Protein AF-A0A2S2KR83-F1 (afdb_monomer)

Secondary structure (DSSP, 8-state):
-----PPPHHHHHHHHT-----SGGGG-------HHHHTTTT-EE-TTT--EE--SSSB-TTT-PBPBSS-S-----------

pLDDT: mean 77.72, std 14.44, range [43.84, 92.75]

Foldseek 3Di:
DDDPDDDDPVVVVVVLLALAFPVPQVPADDDDDDPVCCLVVVWWADPHVRDTHDDPDQADPGRRDGTHSDDPDPDPDDDDDDD

Radius of gyration: 19.76 Å; Cα contacts (8 Å, |Δi|>4): 85; chains: 1; bounding box: 67×29×49 Å

Nearest PDB structures (foldseek):
  5u5q-assembly1_L  TM=5.045E-01  e=2.208E+00  Saccharomyces cerevisiae S288C
  5w5y-assembly1_L  TM=5.120E-01  e=3.094E+00  Saccharomyces cerevisiae S288C
  6rm3-assembly1_LMM  TM=4.786E-01  e=1.576E+00  Vairimorpha necatrix
  2cr8-assembly1_A  TM=4.281E-01  e=4.053E+00  Homo sapiens

Structure (mmCIF, N/CA/C/O backbone):
data_AF-A0A2S2KR83-F1
#
_entry.id   AF-A0A2S2KR83-F1
#
loop_
_atom_site.group_PDB
_atom_site.id
_atom_site.type_symbol
_atom_site.label_atom_id
_atom_site.label_alt_id
_atom_site.label_comp_id
_atom_site.label_asym_id
_atom_site.label_entity_id
_atom_site.label_seq_id
_atom_site.pdbx_PDB_ins_code
_atom_site.Cartn_x
_atom_site.Cartn_y
_atom_site.Cartn_z
_atom_site.occupancy
_atom_site.B_iso_or_equiv
_atom_site.auth_seq_id
_atom_site.auth_comp_id
_atom_site.auth_asym_id
_atom_site.auth_atom_id
_atom_site.pdbx_PDB_model_num
ATOM 1 N N . MET A 1 1 ? -31.354 -10.453 29.857 1.00 60.97 1 MET A N 1
ATOM 2 C CA . MET A 1 1 ? -31.038 -9.327 28.953 1.00 60.97 1 MET A CA 1
ATOM 3 C C . MET A 1 1 ? -29.618 -8.894 29.273 1.00 60.97 1 MET A C 1
ATOM 5 O O . MET A 1 1 ? -29.432 -7.968 30.051 1.00 60.97 1 MET A O 1
ATOM 9 N N . GLU A 1 2 ? -28.608 -9.611 28.779 1.00 47.38 2 GLU A N 1
ATOM 10 C CA . GLU A 1 2 ? -27.226 -9.166 28.965 1.00 47.38 2 GLU A CA 1
ATOM 11 C C . GLU A 1 2 ? -26.975 -7.882 28.172 1.00 47.38 2 GLU A C 1
ATOM 13 O O . GLU A 1 2 ? -27.119 -7.828 26.949 1.00 47.38 2 GLU A O 1
ATOM 18 N N . ALA A 1 3 ? -26.638 -6.825 28.907 1.00 60.56 3 ALA A N 1
ATOM 19 C CA . ALA A 1 3 ? -26.227 -5.552 28.352 1.00 60.56 3 ALA A CA 1
ATOM 20 C C . ALA A 1 3 ? -24.964 -5.749 27.501 1.00 60.56 3 ALA A C 1
ATOM 22 O O . ALA A 1 3 ? -23.977 -6.328 27.958 1.00 60.56 3 ALA A O 1
ATOM 23 N N . ARG A 1 4 ? -24.985 -5.251 26.260 1.00 60.75 4 ARG A N 1
ATOM 24 C CA . ARG A 1 4 ? -23.792 -5.169 25.411 1.00 60.75 4 ARG A CA 1
ATOM 25 C C . ARG A 1 4 ? -22.808 -4.211 26.076 1.00 60.75 4 ARG A C 1
ATOM 27 O O . ARG A 1 4 ? -23.026 -3.002 26.070 1.00 60.75 4 ARG A O 1
ATOM 34 N N . LYS A 1 5 ? -21.768 -4.764 26.696 1.00 62.62 5 LYS A N 1
ATOM 35 C CA . LYS A 1 5 ? -20.715 -4.002 27.364 1.00 62.62 5 LYS A CA 1
ATOM 36 C C . LYS A 1 5 ? -19.953 -3.206 26.300 1.00 62.62 5 LYS A C 1
ATOM 38 O O . LYS A 1 5 ? -19.348 -3.793 25.407 1.00 62.62 5 LYS A O 1
ATOM 43 N N . ILE A 1 6 ? -20.078 -1.881 26.343 1.0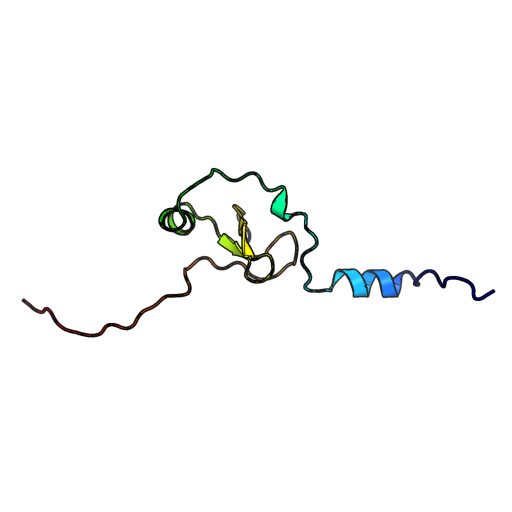0 68.19 6 ILE A N 1
ATOM 44 C CA . ILE A 1 6 ? -19.305 -0.967 25.496 1.00 68.19 6 ILE A CA 1
ATOM 45 C C . ILE A 1 6 ? -17.871 -1.006 26.040 1.00 68.19 6 ILE A C 1
ATOM 47 O O . ILE A 1 6 ? -17.719 -0.824 27.248 1.00 68.19 6 ILE A O 1
ATOM 51 N N . PRO A 1 7 ? -16.847 -1.290 25.215 1.00 65.88 7 PRO A N 1
ATOM 52 C CA . PRO A 1 7 ? -15.476 -1.393 25.700 1.00 65.88 7 PRO A CA 1
ATOM 53 C C . PRO A 1 7 ? -15.014 -0.052 26.281 1.00 65.88 7 PRO A C 1
ATOM 55 O O . PRO A 1 7 ? -15.242 1.006 25.686 1.00 65.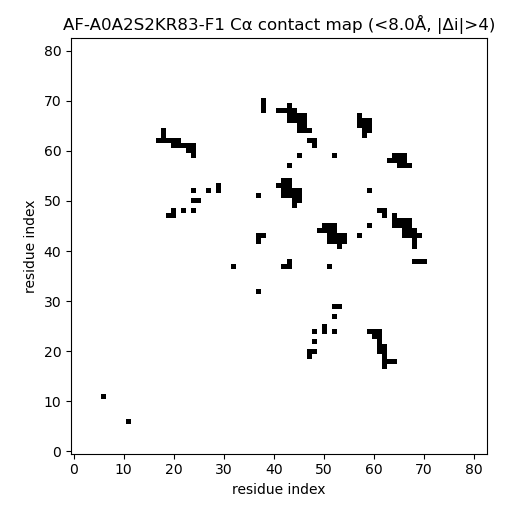88 7 PRO A O 1
ATOM 58 N N . ASP A 1 8 ? -14.381 -0.108 27.451 1.00 70.00 8 ASP A N 1
ATOM 59 C CA . ASP A 1 8 ? -13.789 1.044 28.123 1.00 70.00 8 ASP A CA 1
ATOM 60 C C . ASP A 1 8 ? -12.715 1.710 27.238 1.00 70.00 8 ASP A C 1
ATOM 62 O O . ASP A 1 8 ? -12.087 1.081 26.381 1.00 70.00 8 ASP A O 1
ATOM 66 N N . ARG A 1 9 ? -12.497 3.019 27.431 1.00 64.12 9 ARG A N 1
ATOM 67 C CA . ARG A 1 9 ? -11.654 3.879 26.571 1.00 64.12 9 ARG A CA 1
ATOM 68 C C . ARG A 1 9 ? -10.215 3.362 26.397 1.00 64.12 9 ARG A C 1
ATOM 70 O O . ARG A 1 9 ? -9.590 3.668 25.387 1.00 64.12 9 ARG A O 1
ATOM 77 N N . GLU A 1 10 ? -9.706 2.589 27.356 1.00 61.59 10 GLU A N 1
ATOM 78 C CA . GLU A 1 10 ? -8.388 1.940 27.302 1.00 61.59 10 GLU A CA 1
ATOM 79 C C . GLU A 1 10 ? -8.362 0.690 26.401 1.00 61.59 10 GLU A C 1
ATOM 81 O O . GLU A 1 10 ? -7.382 0.479 25.686 1.00 61.59 10 GLU A O 1
ATOM 86 N N . GLU A 1 11 ? -9.445 -0.094 26.328 1.00 61.38 11 GLU A N 1
ATOM 87 C CA . GLU A 1 11 ? -9.523 -1.263 25.432 1.00 61.38 11 GLU A CA 1
ATOM 88 C C . GLU A 1 11 ? -9.598 -0.854 23.953 1.00 61.38 11 GLU A C 1
ATOM 90 O O . GLU A 1 11 ? -9.030 -1.517 23.083 1.00 61.38 11 GLU A O 1
ATOM 95 N N . ALA A 1 12 ? -10.220 0.292 23.656 1.00 59.38 12 ALA A N 1
ATOM 96 C CA . ALA A 1 12 ? -10.225 0.871 22.311 1.00 59.38 12 ALA A CA 1
ATOM 97 C C . ALA A 1 12 ? -8.814 1.267 21.822 1.00 59.38 12 ALA A C 1
ATOM 99 O O . ALA A 1 12 ? -8.543 1.207 20.622 1.00 59.38 12 ALA A O 1
ATOM 100 N N . ILE A 1 13 ? -7.902 1.631 22.733 1.00 59.53 13 ILE A N 1
ATOM 101 C CA . ILE A 1 13 ? -6.502 1.966 22.412 1.00 59.53 13 ILE A CA 1
ATOM 102 C C . ILE A 1 13 ? -5.698 0.691 22.100 1.00 59.53 13 ILE A C 1
ATOM 104 O O . ILE A 1 13 ? -4.887 0.685 21.174 1.00 59.53 13 ILE A O 1
ATOM 108 N N . LEU A 1 14 ? -5.965 -0.416 22.800 1.00 55.31 14 LEU A N 1
ATOM 109 C CA . LEU A 1 14 ? -5.357 -1.724 22.514 1.00 55.31 14 LEU A CA 1
ATOM 110 C C . LEU A 1 14 ? -5.816 -2.319 21.172 1.00 55.31 14 LEU A C 1
ATOM 112 O O . LEU A 1 14 ? -5.033 -2.991 20.502 1.00 55.31 14 LEU A O 1
ATOM 116 N N . LEU A 1 15 ? -7.042 -2.024 20.732 1.00 55.22 15 LEU A N 1
ATOM 117 C CA . LEU A 1 15 ? -7.551 -2.435 19.419 1.00 55.22 15 LEU A CA 1
ATOM 118 C C . LEU A 1 15 ? -6.877 -1.695 18.245 1.00 55.22 15 LEU A C 1
ATOM 120 O O . LEU A 1 15 ? -6.743 -2.276 17.165 1.00 55.22 15 LEU A O 1
ATOM 124 N N . ASP A 1 16 ? -6.390 -0.463 18.439 1.00 54.53 16 ASP A N 1
ATOM 125 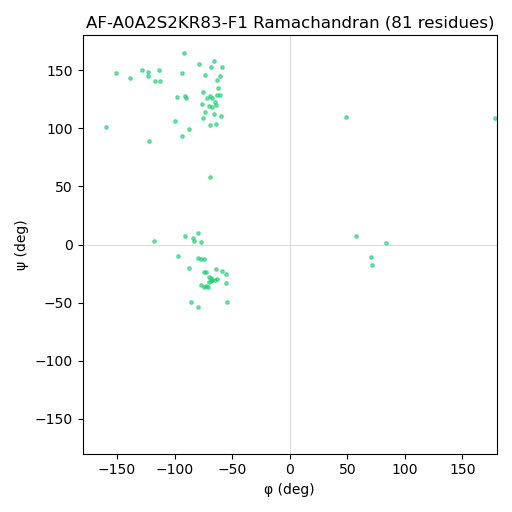C CA . ASP A 1 16 ? -5.685 0.310 17.398 1.00 54.53 16 ASP A CA 1
ATOM 126 C C . ASP A 1 16 ? -4.246 -0.181 17.132 1.00 54.53 16 ASP A C 1
ATOM 128 O O . ASP A 1 16 ? -3.751 -0.046 16.009 1.00 54.53 16 ASP A O 1
ATOM 132 N N . MET A 1 17 ? -3.617 -0.847 18.111 1.00 57.84 17 MET A N 1
ATOM 133 C CA . MET A 1 17 ? -2.311 -1.518 17.976 1.00 57.84 17 MET A CA 1
ATOM 134 C C . MET A 1 17 ? -2.384 -2.898 17.303 1.00 57.84 17 MET A C 1
ATOM 136 O O . MET A 1 17 ? -1.402 -3.643 17.269 1.00 57.84 17 MET A O 1
ATOM 140 N N . THR A 1 18 ? -3.534 -3.266 16.744 1.00 66.94 18 THR A N 1
ATOM 141 C CA . THR A 1 18 ? -3.663 -4.518 16.002 1.00 66.94 18 THR A CA 1
ATOM 142 C C . THR A 1 18 ? -3.013 -4.365 14.626 1.00 66.94 18 THR A C 1
ATOM 144 O O . THR A 1 18 ? -3.427 -3.531 13.819 1.00 66.94 18 THR A O 1
ATOM 147 N N . PHE A 1 19 ? -2.018 -5.205 14.320 1.00 72.94 19 PHE A N 1
ATOM 148 C CA . PHE A 1 19 ? -1.396 -5.329 12.992 1.00 72.94 19 PHE A CA 1
ATOM 149 C C . PHE A 1 19 ? -2.350 -5.964 11.961 1.00 72.94 19 PHE A C 1
ATOM 151 O O . PHE A 1 19 ? -2.050 -6.988 11.346 1.00 72.94 19 PHE A O 1
ATOM 158 N N . CYS A 1 20 ? -3.511 -5.353 11.752 1.00 83.69 20 CYS A N 1
ATOM 159 C CA . CYS A 1 20 ? -4.517 -5.774 10.789 1.00 83.69 20 CYS A CA 1
ATOM 160 C C . CYS A 1 20 ? -4.663 -4.733 9.682 1.00 83.69 20 CYS A C 1
ATOM 162 O O . CYS A 1 20 ? -4.446 -3.535 9.871 1.00 83.69 20 CYS A O 1
ATOM 164 N N . CYS A 1 21 ? -5.027 -5.198 8.490 1.00 88.50 21 CYS A N 1
ATOM 165 C CA . CYS A 1 21 ? -5.395 -4.295 7.413 1.00 88.50 21 CYS A CA 1
ATOM 166 C C . CYS A 1 21 ? -6.742 -3.639 7.747 1.00 88.50 21 CYS A C 1
ATOM 168 O O . CYS A 1 21 ? -7.749 -4.323 7.880 1.00 88.50 21 CYS A O 1
ATOM 170 N N . LYS A 1 22 ? -6.741 -2.309 7.863 1.00 86.31 22 LYS A N 1
ATOM 171 C CA . LYS A 1 22 ? -7.920 -1.446 8.037 1.00 86.31 22 LYS A CA 1
ATOM 172 C C . LYS A 1 22 ? -8.611 -1.073 6.706 1.00 86.31 22 LYS A C 1
ATOM 174 O O . LYS A 1 22 ? -9.458 -0.192 6.695 1.00 86.31 22 LYS A O 1
ATOM 179 N N . GLY 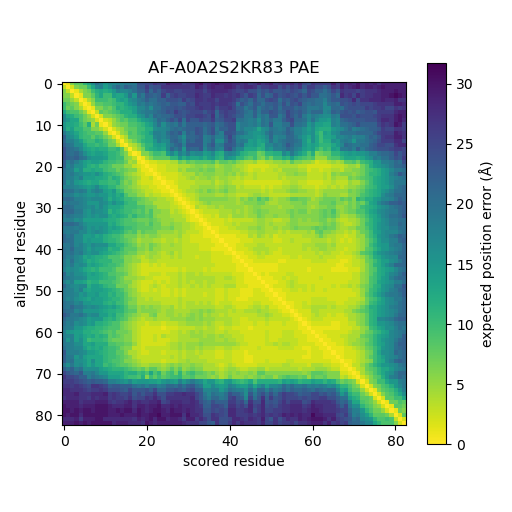A 1 23 ? -8.187 -1.631 5.566 1.00 88.06 23 GLY A N 1
ATOM 180 C CA . GLY A 1 23 ? -8.742 -1.346 4.228 1.00 88.06 23 GLY A CA 1
ATOM 181 C C . GLY A 1 23 ? -8.420 0.032 3.621 1.00 88.06 23 GLY A C 1
ATOM 182 O O . GLY A 1 23 ? -8.479 0.192 2.410 1.00 88.06 23 GLY A O 1
ATOM 183 N N . ILE A 1 24 ? -7.986 1.027 4.406 1.00 89.75 24 ILE A N 1
ATOM 184 C CA . ILE A 1 24 ? -7.766 2.407 3.909 1.00 89.75 24 ILE A CA 1
ATOM 185 C C . ILE A 1 24 ? -6.747 2.534 2.769 1.00 89.75 24 ILE A C 1
ATOM 187 O O . ILE A 1 24 ? -6.746 3.518 2.037 1.00 89.75 24 ILE A O 1
ATOM 191 N N . CYS A 1 25 ? -5.847 1.564 2.636 1.00 89.94 25 CYS A N 1
ATOM 192 C CA . CYS A 1 25 ? -4.819 1.595 1.613 1.00 89.94 25 CYS A CA 1
ATOM 193 C C . CYS A 1 25 ? -5.304 1.166 0.221 1.00 89.94 25 CYS A C 1
ATOM 195 O O . CYS A 1 25 ? -4.573 1.356 -0.743 1.00 89.94 25 CYS A O 1
ATOM 197 N N . GLU A 1 26 ? -6.502 0.594 0.103 1.00 87.06 26 GLU A N 1
ATOM 198 C CA . GLU A 1 26 ? -7.106 0.240 -1.191 1.00 87.06 26 GLU A CA 1
ATOM 199 C C . GLU A 1 26 ? -7.580 1.479 -1.960 1.00 87.06 26 GLU A C 1
ATOM 201 O O . GLU A 1 26 ? -7.606 1.470 -3.185 1.00 87.06 26 GLU A O 1
ATOM 206 N N . ASN A 1 27 ? -7.856 2.569 -1.241 1.00 88.00 27 ASN A N 1
ATOM 207 C CA . ASN A 1 27 ? -8.250 3.857 -1.811 1.00 88.00 27 ASN A CA 1
ATOM 208 C C . ASN A 1 27 ? -7.050 4.707 -2.264 1.00 88.00 27 ASN A C 1
ATOM 210 O O . ASN A 1 27 ? -7.226 5.857 -2.659 1.00 88.00 27 ASN A O 1
ATOM 214 N N . LEU A 1 28 ? -5.823 4.186 -2.155 1.00 85.44 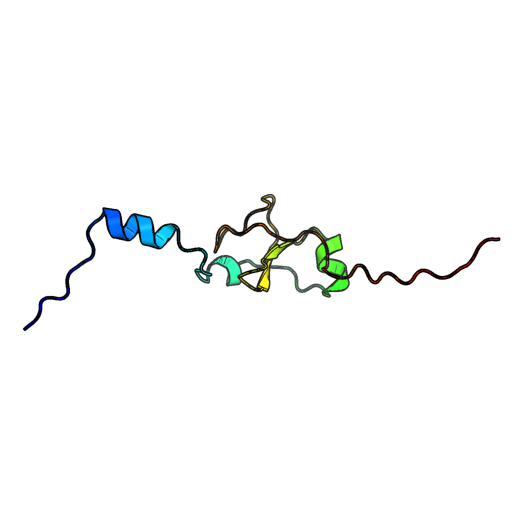28 LEU A N 1
ATOM 215 C CA . LEU A 1 28 ? -4.641 4.871 -2.670 1.00 85.44 28 LEU A CA 1
ATOM 216 C C . LEU A 1 28 ? -4.635 4.734 -4.191 1.00 85.44 28 LEU A C 1
ATOM 218 O O . LEU A 1 28 ? -4.392 3.650 -4.724 1.00 85.44 28 LEU A O 1
ATOM 222 N N . GLU A 1 29 ? -4.894 5.840 -4.879 1.00 77.75 29 GLU A N 1
ATOM 223 C CA . GLU A 1 29 ? -4.791 5.895 -6.330 1.00 77.75 29 GLU A CA 1
ATOM 224 C C . GLU A 1 29 ? -3.338 5.662 -6.746 1.00 77.75 29 GLU A C 1
ATOM 226 O O . GLU A 1 29 ? -2.425 6.392 -6.361 1.00 77.75 29 GLU A O 1
ATOM 231 N N . LEU A 1 30 ? -3.125 4.607 -7.528 1.00 83.88 30 LEU A N 1
ATOM 232 C CA . LEU A 1 30 ? -1.843 4.304 -8.138 1.00 83.88 30 LEU A CA 1
ATOM 233 C C . LEU A 1 30 ? -2.005 4.218 -9.636 1.00 83.88 30 LEU A C 1
ATOM 235 O O . LEU A 1 30 ? -2.995 3.693 -10.150 1.00 83.88 30 LEU A O 1
ATOM 239 N N . THR A 1 31 ? -0.969 4.658 -10.337 1.00 85.19 31 THR A N 1
ATOM 240 C CA . THR A 1 31 ? -0.900 4.436 -11.772 1.00 85.19 31 THR A CA 1
ATOM 241 C C . THR A 1 31 ? -0.827 2.925 -12.046 1.00 85.19 31 THR A C 1
ATOM 243 O O . THR A 1 31 ? -0.016 2.208 -11.443 1.00 85.19 31 THR A O 1
ATOM 246 N N . PRO A 1 32 ? -1.691 2.386 -12.924 1.00 83.88 32 PRO A N 1
ATOM 247 C CA . PRO A 1 32 ? -1.658 0.977 -13.273 1.00 83.88 32 PRO A CA 1
ATOM 248 C C . PRO A 1 32 ? -0.389 0.699 -14.076 1.00 83.88 32 PRO A C 1
ATOM 250 O O . PRO A 1 32 ? -0.287 1.003 -15.261 1.00 83.88 32 PRO A O 1
ATOM 253 N N . VAL A 1 33 ? 0.598 0.111 -13.408 1.00 88.81 33 VAL A N 1
ATOM 254 C CA . VAL A 1 33 ? 1.896 -0.218 -14.000 1.00 88.81 33 VAL A CA 1
ATOM 255 C C . VAL A 1 33 ? 2.197 -1.712 -13.856 1.00 88.81 33 VAL A C 1
ATOM 257 O O . VAL A 1 33 ? 1.782 -2.352 -12.870 1.00 88.81 33 VAL A O 1
ATOM 260 N N . PRO A 1 34 ? 2.936 -2.301 -14.814 1.00 88.75 34 PRO A N 1
ATOM 261 C CA . PRO A 1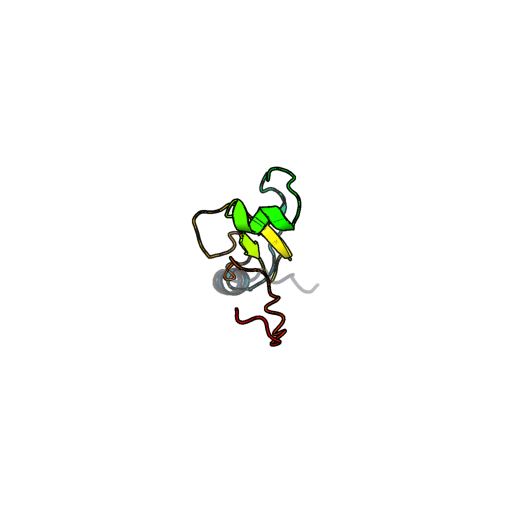 34 ? 3.330 -3.701 -14.742 1.00 88.75 34 PRO A CA 1
ATOM 262 C C . PRO A 1 34 ? 4.187 -3.963 -13.498 1.00 88.75 34 PRO A C 1
ATOM 264 O O . PRO A 1 34 ? 4.995 -3.133 -13.079 1.00 88.75 34 PRO A O 1
ATOM 267 N N . THR A 1 35 ? 4.028 -5.146 -12.898 1.00 83.69 35 THR A N 1
ATOM 268 C CA . THR A 1 35 ? 4.658 -5.517 -11.616 1.00 83.69 35 THR A CA 1
ATOM 269 C C . THR A 1 35 ? 6.181 -5.368 -11.617 1.00 83.69 35 THR A C 1
ATOM 271 O O . THR A 1 35 ? 6.762 -5.008 -10.594 1.00 83.69 35 THR A O 1
ATOM 274 N N . SER A 1 36 ? 6.829 -5.596 -12.763 1.00 84.38 36 SER A N 1
ATOM 275 C CA . SER A 1 36 ? 8.275 -5.427 -12.949 1.00 84.38 36 SER A CA 1
ATOM 276 C C . SER A 1 36 ? 8.737 -3.974 -12.806 1.00 84.38 36 SER A C 1
ATOM 278 O O . SER A 1 36 ? 9.849 -3.733 -12.339 1.00 84.38 36 SER A O 1
ATOM 280 N N . LEU A 1 37 ? 7.887 -3.004 -13.159 1.00 88.19 37 LEU A N 1
ATOM 281 C CA . LEU A 1 37 ? 8.192 -1.577 -13.061 1.00 88.19 37 LEU A CA 1
ATOM 282 C C . LEU A 1 37 ? 7.851 -0.986 -11.692 1.00 88.19 37 LEU A C 1
ATOM 284 O O . LEU A 1 37 ? 8.445 0.020 -11.325 1.00 88.19 37 LEU A O 1
ATOM 288 N N . ARG A 1 38 ? 6.981 -1.618 -10.892 1.00 88.81 38 ARG A N 1
ATOM 289 C CA . ARG A 1 38 ? 6.527 -1.071 -9.595 1.00 88.81 38 ARG A CA 1
ATOM 290 C C . ARG A 1 38 ? 7.679 -0.711 -8.659 1.00 88.81 38 ARG A C 1
ATOM 292 O O . ARG A 1 38 ? 7.732 0.401 -8.153 1.00 88.81 38 ARG A O 1
ATOM 299 N N . TYR A 1 39 ? 8.634 -1.623 -8.474 1.00 85.88 39 TYR A N 1
ATOM 300 C CA . TYR A 1 39 ? 9.803 -1.353 -7.630 1.00 85.88 39 TYR A CA 1
ATOM 301 C C . TYR A 1 39 ? 10.741 -0.298 -8.232 1.00 85.88 39 TYR A C 1
ATOM 303 O O . TYR A 1 39 ? 11.377 0.443 -7.489 1.00 85.88 39 TYR A O 1
ATOM 311 N N . ARG A 1 40 ? 10.818 -0.215 -9.569 1.00 86.56 40 ARG A N 1
ATOM 312 C CA . ARG A 1 40 ? 11.645 0.770 -10.283 1.00 86.56 40 ARG A CA 1
ATOM 313 C C . ARG A 1 40 ? 11.072 2.182 -10.167 1.00 86.56 40 ARG A C 1
ATOM 315 O O . ARG A 1 40 ? 11.833 3.125 -10.016 1.00 86.56 40 ARG A O 1
ATOM 322 N N . LEU A 1 41 ? 9.748 2.298 -10.184 1.00 89.00 41 LEU A N 1
ATOM 323 C CA . LEU A 1 41 ? 9.007 3.544 -9.978 1.00 89.00 41 LEU A CA 1
ATOM 324 C C . LEU A 1 41 ? 8.947 3.962 -8.499 1.00 89.00 41 LEU A C 1
ATOM 326 O O . LEU A 1 41 ? 8.322 4.955 -8.162 1.00 89.00 41 LEU A O 1
ATOM 330 N N . GLY A 1 42 ? 9.583 3.209 -7.596 1.00 88.50 42 GLY A N 1
ATOM 331 C CA . GLY A 1 42 ? 9.634 3.544 -6.174 1.00 88.50 42 GLY A CA 1
ATOM 332 C C . GLY A 1 42 ? 8.413 3.099 -5.367 1.00 88.50 42 GLY A C 1
ATOM 333 O O . GLY A 1 42 ? 8.402 3.296 -4.145 1.00 88.50 42 GLY A O 1
ATOM 334 N N . HIS A 1 43 ? 7.436 2.433 -5.992 1.00 90.62 43 HIS A N 1
ATOM 335 C CA . HIS A 1 43 ? 6.310 1.840 -5.280 1.00 90.62 43 HIS A CA 1
ATOM 336 C C . HIS A 1 43 ? 6.794 0.749 -4.327 1.00 90.62 43 HIS A C 1
ATOM 338 O O . HIS A 1 43 ? 7.684 -0.057 -4.628 1.00 90.62 43 HIS A O 1
ATOM 344 N N . LYS A 1 44 ? 6.169 0.694 -3.157 1.00 92.19 44 LYS A N 1
ATOM 345 C CA . LYS A 1 44 ? 6.547 -0.216 -2.079 1.00 92.19 44 LYS A CA 1
ATOM 346 C C . LYS A 1 44 ? 5.401 -1.176 -1.810 1.00 92.19 44 LYS A C 1
ATOM 348 O O . LYS A 1 44 ? 4.241 -0.783 -1.832 1.00 92.19 44 LYS A O 1
ATOM 353 N N . ARG A 1 45 ? 5.706 -2.447 -1.544 1.00 91.38 45 ARG A N 1
ATOM 354 C CA . ARG A 1 45 ? 4.679 -3.470 -1.299 1.00 91.38 45 ARG A CA 1
ATOM 355 C C . ARG A 1 45 ? 4.464 -3.685 0.191 1.00 91.38 45 ARG A C 1
ATOM 357 O O . ARG A 1 45 ? 5.409 -4.008 0.910 1.00 91.38 45 ARG A O 1
ATOM 364 N N . CYS A 1 46 ? 3.225 -3.599 0.650 1.00 92.25 46 CYS A N 1
ATOM 365 C CA . CYS A 1 46 ? 2.869 -4.023 1.996 1.00 92.25 46 CYS A CA 1
ATOM 366 C C . CYS A 1 46 ? 2.821 -5.556 2.073 1.00 92.25 46 CYS A C 1
ATOM 368 O O . CYS A 1 46 ? 2.212 -6.206 1.226 1.00 92.25 46 CYS A O 1
ATOM 370 N N . THR A 1 47 ? 3.468 -6.157 3.077 1.00 90.31 47 THR A N 1
ATOM 371 C CA . THR A 1 47 ? 3.409 -7.621 3.256 1.00 90.31 47 THR A CA 1
ATOM 372 C C . THR A 1 47 ? 2.044 -8.056 3.781 1.00 90.31 47 THR A C 1
ATOM 374 O O . THR A 1 47 ? 1.550 -9.087 3.339 1.00 90.31 47 THR A O 1
ATOM 377 N N . MET A 1 48 ? 1.420 -7.251 4.651 1.00 91.31 48 MET A N 1
ATOM 378 C CA . MET A 1 48 ? 0.123 -7.593 5.237 1.00 91.31 48 MET A CA 1
ATOM 379 C C . MET A 1 48 ? -1.043 -7.316 4.302 1.00 91.31 48 MET A C 1
ATOM 381 O O . MET A 1 48 ? -1.813 -8.215 4.000 1.00 91.31 48 MET A O 1
ATOM 385 N N . CYS A 1 49 ? -1.138 -6.093 3.787 1.00 90.81 49 CYS A N 1
ATOM 386 C CA . CYS A 1 49 ? -2.213 -5.714 2.873 1.00 90.81 49 CYS A CA 1
ATOM 387 C C . CYS A 1 49 ? -2.022 -6.295 1.463 1.00 90.81 49 CYS A C 1
ATOM 389 O O . CYS A 1 49 ? -2.920 -6.220 0.643 1.00 90.81 49 CYS A O 1
ATOM 391 N N . SER A 1 50 ? -0.838 -6.830 1.137 1.00 90.69 50 SER A N 1
ATOM 392 C CA . SER A 1 50 ? -0.491 -7.363 -0.192 1.00 90.69 50 SER A CA 1
ATOM 393 C C . SER A 1 50 ? -0.609 -6.398 -1.382 1.00 90.69 50 SER A C 1
ATOM 395 O O . SER A 1 50 ? -0.353 -6.804 -2.518 1.00 90.69 50 SER A O 1
ATOM 397 N N . ILE A 1 51 ? -0.875 -5.120 -1.127 1.00 90.31 51 ILE A N 1
ATOM 398 C CA . ILE A 1 51 ? -0.945 -4.052 -2.123 1.00 90.31 51 ILE A CA 1
ATOM 399 C C . ILE A 1 51 ? 0.399 -3.342 -2.324 1.00 90.31 51 ILE A C 1
ATOM 401 O O . ILE A 1 51 ? 1.320 -3.438 -1.501 1.00 90.31 51 ILE A O 1
ATOM 405 N N . PHE A 1 52 ? 0.486 -2.589 -3.414 1.00 91.31 52 PHE A N 1
ATOM 406 C CA . PHE A 1 52 ? 1.529 -1.593 -3.623 1.00 91.31 52 PHE A CA 1
ATOM 407 C C . PHE A 1 52 ? 1.019 -0.237 -3.145 1.00 91.31 52 PHE A C 1
ATOM 409 O O . PHE A 1 52 ? -0.177 0.014 -3.202 1.00 91.31 52 PHE A O 1
ATOM 416 N N . VAL A 1 53 ? 1.919 0.600 -2.643 1.00 90.25 53 VAL A N 1
ATOM 417 C CA . VAL A 1 53 ? 1.641 1.974 -2.227 1.00 90.25 53 VAL A CA 1
ATOM 418 C C . VAL A 1 53 ? 2.787 2.871 -2.670 1.00 90.25 53 VAL A C 1
ATOM 420 O O . VAL A 1 53 ? 3.958 2.476 -2.626 1.00 90.25 53 VAL A O 1
ATOM 423 N N . GLU A 1 54 ? 2.446 4.083 -3.077 1.00 89.12 54 GLU A N 1
ATOM 424 C CA . GLU A 1 54 ? 3.384 5.166 -3.312 1.00 89.12 54 GLU A CA 1
ATOM 425 C C . GLU A 1 54 ? 3.343 6.063 -2.081 1.00 89.12 54 GLU A C 1
ATOM 427 O O . GLU A 1 54 ? 2.353 6.718 -1.778 1.00 89.12 54 GLU A O 1
ATOM 432 N N . THR A 1 55 ? 4.390 5.979 -1.274 1.00 86.88 55 THR A N 1
ATOM 433 C CA . THR A 1 55 ? 4.516 6.780 -0.063 1.00 86.88 55 THR A CA 1
ATOM 434 C C . THR A 1 55 ? 5.991 7.004 0.215 1.00 86.88 55 THR A C 1
ATOM 436 O O . THR A 1 55 ? 6.831 6.146 -0.071 1.00 86.88 55 THR A O 1
ATOM 439 N N . GLU A 1 56 ? 6.310 8.159 0.785 1.00 87.56 56 GLU A N 1
ATOM 440 C CA . GLU A 1 56 ? 7.668 8.499 1.209 1.00 87.56 56 GLU A CA 1
ATOM 441 C C . GLU A 1 56 ? 8.117 7.634 2.396 1.00 87.56 56 GLU A C 1
ATOM 443 O O . GLU A 1 56 ? 9.296 7.312 2.547 1.00 87.56 56 GLU A O 1
ATOM 448 N N . LYS A 1 57 ? 7.164 7.192 3.226 1.00 89.38 57 LYS A N 1
ATOM 449 C CA . LYS A 1 57 ? 7.438 6.409 4.433 1.00 89.38 57 LYS A CA 1
ATOM 450 C C . LYS A 1 57 ? 7.713 4.939 4.103 1.00 89.38 57 LYS A C 1
ATOM 452 O O . LYS A 1 57 ? 7.263 4.381 3.108 1.00 89.38 57 LYS A O 1
ATOM 457 N N . LEU A 1 58 ? 8.446 4.262 4.983 1.00 90.62 58 LEU A N 1
ATOM 458 C CA . LEU A 1 58 ? 8.664 2.811 4.902 1.00 90.62 58 LEU A CA 1
ATOM 459 C C . LEU A 1 58 ? 7.611 2.009 5.676 1.00 90.62 58 LEU A C 1
ATOM 461 O O . LEU A 1 58 ? 7.758 0.798 5.802 1.00 90.62 58 LEU A O 1
ATOM 465 N N . SER A 1 59 ? 6.565 2.646 6.195 1.00 91.19 59 SER A N 1
ATOM 466 C CA . SER A 1 59 ? 5.463 2.008 6.915 1.00 91.19 59 SER A CA 1
ATOM 467 C C . SER A 1 59 ? 4.165 2.117 6.123 1.00 91.19 59 SER A C 1
ATOM 469 O O . SER A 1 59 ? 3.886 3.128 5.481 1.00 91.19 59 SER A O 1
ATOM 471 N N . CYS A 1 60 ? 3.366 1.053 6.146 1.00 90.44 60 CYS A N 1
ATOM 472 C CA . CYS A 1 60 ? 2.049 1.066 5.533 1.00 90.44 60 CYS A CA 1
ATOM 473 C C . CYS A 1 60 ? 1.123 1.983 6.347 1.00 90.44 60 CYS A C 1
ATOM 475 O O . CYS A 1 60 ? 0.984 1.748 7.547 1.00 90.44 60 CYS A O 1
ATOM 477 N N . PRO A 1 61 ? 0.435 2.961 5.730 1.00 87.44 61 PRO A N 1
ATOM 478 C CA . PRO A 1 61 ? -0.500 3.821 6.457 1.00 87.44 61 PRO A CA 1
ATOM 479 C C . PRO A 1 61 ? -1.694 3.041 7.026 1.00 87.44 61 PRO A C 1
ATOM 481 O O . PRO A 1 61 ? -2.319 3.489 7.976 1.00 87.44 61 PRO A O 1
ATOM 484 N N . CYS A 1 62 ? -1.995 1.862 6.472 1.00 88.62 62 CYS A N 1
ATOM 485 C CA . CYS A 1 62 ? -3.154 1.056 6.843 1.00 88.62 62 CYS A CA 1
ATOM 486 C C . CYS A 1 62 ? -2.921 0.122 8.036 1.00 88.62 62 CYS A C 1
ATOM 488 O O . CYS A 1 62 ? -3.726 0.106 8.959 1.00 88.62 62 CYS A O 1
ATOM 490 N N . CYS A 1 63 ? -1.840 -0.659 8.020 1.00 89.25 63 CYS A N 1
ATOM 491 C CA . CYS A 1 63 ? -1.556 -1.667 9.053 1.00 89.25 63 CYS A CA 1
ATOM 492 C C . CYS A 1 63 ? -0.262 -1.397 9.832 1.00 89.25 63 CYS A C 1
ATOM 494 O O . CYS A 1 63 ? 0.173 -2.238 10.613 1.00 89.25 63 CYS A O 1
ATOM 496 N N . GLY A 1 64 ? 0.423 -0.282 9.561 1.00 86.94 64 GLY A N 1
ATOM 497 C CA . GLY A 1 64 ? 1.668 0.102 10.231 1.00 86.94 64 GLY A CA 1
ATOM 498 C C . GLY A 1 64 ? 2.897 -0.746 9.883 1.00 86.94 64 GLY A C 1
ATOM 499 O O . GLY A 1 64 ? 4.017 -0.353 10.203 1.00 86.94 64 GLY A O 1
ATOM 500 N N . VAL A 1 65 ? 2.742 -1.884 9.195 1.00 89.62 65 VAL A N 1
ATOM 501 C CA . VAL A 1 65 ? 3.871 -2.783 8.909 1.00 89.62 65 VAL A CA 1
ATOM 502 C C . VAL A 1 65 ? 4.868 -2.178 7.929 1.00 89.62 65 VAL A C 1
ATOM 504 O O . VAL A 1 65 ? 4.521 -1.391 7.044 1.00 89.62 65 VAL A O 1
ATOM 507 N N . ARG A 1 66 ? 6.125 -2.613 8.043 1.00 91.38 66 ARG A N 1
ATOM 508 C CA . ARG A 1 66 ? 7.205 -2.142 7.177 1.00 91.38 66 ARG A CA 1
ATOM 509 C C . ARG A 1 66 ? 7.010 -2.617 5.732 1.00 91.38 66 ARG A C 1
ATOM 511 O O . ARG A 1 66 ? 6.862 -3.811 5.459 1.00 91.38 66 ARG A O 1
ATOM 518 N N . LEU A 1 67 ? 7.022 -1.668 4.805 1.00 92.75 67 LEU A N 1
ATOM 519 C CA . LEU A 1 67 ? 6.870 -1.880 3.373 1.00 92.75 67 LEU A CA 1
ATOM 520 C C . LEU A 1 67 ? 8.143 -2.489 2.778 1.00 92.75 67 LEU A C 1
ATOM 522 O O . LEU A 1 67 ? 9.268 -2.182 3.177 1.00 92.75 67 LEU A O 1
ATOM 526 N N . ARG A 1 68 ? 7.967 -3.344 1.773 1.00 91.62 68 ARG A N 1
ATOM 527 C CA . ARG A 1 68 ? 9.052 -3.945 1.000 1.00 91.62 68 ARG A CA 1
ATOM 528 C C . ARG A 1 68 ? 9.394 -3.071 -0.198 1.00 91.62 68 ARG A C 1
ATOM 530 O O . ARG A 1 68 ? 8.532 -2.794 -1.028 1.00 91.62 68 ARG A O 1
ATOM 537 N N . THR A 1 69 ? 10.668 -2.717 -0.316 1.00 89.44 69 THR A N 1
ATOM 538 C CA . THR A 1 69 ? 11.233 -1.950 -1.441 1.00 89.44 69 THR A CA 1
ATOM 539 C C . THR A 1 69 ? 11.897 -2.826 -2.501 1.00 89.44 69 THR A C 1
ATOM 541 O O . THR A 1 69 ? 12.248 -2.336 -3.567 1.00 89.44 69 THR A O 1
ATOM 544 N N . LYS A 1 70 ? 12.076 -4.121 -2.224 1.00 83.81 70 LYS A N 1
ATOM 545 C CA . LYS A 1 70 ? 12.674 -5.094 -3.144 1.00 83.81 70 LYS A CA 1
ATOM 546 C C . LYS A 1 70 ? 11.760 -6.307 -3.282 1.00 83.81 70 LYS A C 1
ATOM 548 O O . LYS A 1 70 ? 11.028 -6.654 -2.347 1.00 83.81 70 LYS A O 1
ATOM 553 N N . SER A 1 71 ? 11.807 -6.949 -4.446 1.00 79.44 71 SER A N 1
ATOM 554 C CA . SER A 1 71 ? 11.143 -8.233 -4.668 1.00 79.44 71 SER A CA 1
ATOM 555 C C . SER A 1 71 ? 11.785 -9.326 -3.797 1.00 79.44 71 SER A C 1
ATOM 557 O O . SER A 1 71 ? 12.915 -9.194 -3.328 1.00 79.44 71 SER A O 1
ATOM 559 N N . ARG A 1 72 ? 11.046 -10.413 -3.534 1.00 75.25 72 ARG A N 1
ATOM 560 C CA . ARG A 1 72 ? 11.514 -11.516 -2.671 1.00 75.25 72 ARG A CA 1
ATOM 561 C C . ARG A 1 72 ? 12.515 -12.446 -3.376 1.00 75.25 72 ARG A C 1
ATOM 563 O O . ARG A 1 72 ? 13.166 -13.237 -2.705 1.00 75.25 72 ARG A O 1
ATOM 570 N N . ASN A 1 73 ? 12.661 -12.343 -4.696 1.00 66.69 73 ASN A N 1
ATOM 571 C CA . ASN A 1 73 ? 13.487 -13.255 -5.478 1.00 66.69 73 ASN A CA 1
ATOM 572 C C . ASN A 1 73 ? 14.904 -12.710 -5.657 1.00 66.69 73 ASN A C 1
ATOM 574 O O . ASN A 1 73 ? 15.196 -12.024 -6.631 1.00 66.69 73 ASN A O 1
ATOM 578 N N . LYS A 1 74 ? 15.803 -13.107 -4.757 1.00 58.16 74 LYS A N 1
ATOM 579 C CA . LYS A 1 74 ? 17.147 -13.496 -5.183 1.00 58.16 74 LYS A CA 1
ATOM 580 C C . LYS A 1 74 ? 17.066 -14.982 -5.522 1.00 58.16 74 LYS A C 1
ATOM 582 O O . LYS A 1 74 ? 17.046 -15.804 -4.613 1.00 58.16 74 LYS A O 1
ATOM 587 N N . LYS A 1 75 ? 16.941 -15.331 -6.803 1.00 56.34 75 LYS A N 1
ATOM 588 C CA . LYS A 1 75 ? 17.393 -16.661 -7.215 1.00 56.34 75 LYS A CA 1
ATOM 589 C C . LYS A 1 75 ? 18.919 -16.578 -7.192 1.00 56.34 75 LYS A C 1
ATOM 591 O O . LYS A 1 75 ? 19.477 -15.782 -7.938 1.00 56.34 75 LYS A O 1
ATOM 596 N N . HIS A 1 76 ? 19.559 -17.315 -6.289 1.00 55.84 76 HIS A N 1
ATOM 597 C CA . HIS A 1 76 ? 20.899 -17.812 -6.574 1.00 55.84 76 HIS A CA 1
ATOM 598 C C . HIS A 1 76 ? 20.749 -18.685 -7.821 1.00 55.84 76 HIS A C 1
ATOM 600 O O . HIS A 1 76 ? 20.066 -19.706 -7.786 1.00 55.84 76 HIS A O 1
ATOM 606 N N . SER A 1 77 ? 21.291 -18.217 -8.931 1.00 46.75 77 SER A N 1
ATOM 607 C CA . SER A 1 77 ? 21.846 -19.086 -9.956 1.00 46.75 77 SER A CA 1
ATOM 608 C C . SER A 1 77 ? 23.288 -18.625 -10.084 1.00 46.75 77 SER A C 1
ATOM 610 O O . SER A 1 77 ? 23.574 -17.647 -10.770 1.00 46.75 77 SER A O 1
ATOM 612 N N . GLU A 1 78 ? 24.150 -19.228 -9.275 1.00 61.00 78 GLU A N 1
ATOM 613 C CA . GLU A 1 78 ? 25.570 -19.320 -9.590 1.00 61.00 78 GLU A CA 1
ATOM 614 C C . GLU A 1 78 ? 25.673 -20.189 -10.849 1.00 61.00 78 GLU A C 1
ATOM 616 O O . GLU A 1 78 ? 25.108 -21.275 -10.837 1.00 61.00 78 GLU A O 1
ATOM 621 N N . GLU A 1 79 ? 26.278 -19.675 -11.925 1.00 59.06 79 GLU A N 1
ATOM 622 C CA . GLU A 1 79 ? 27.103 -20.410 -12.905 1.00 59.06 79 GLU A CA 1
ATOM 623 C C . GLU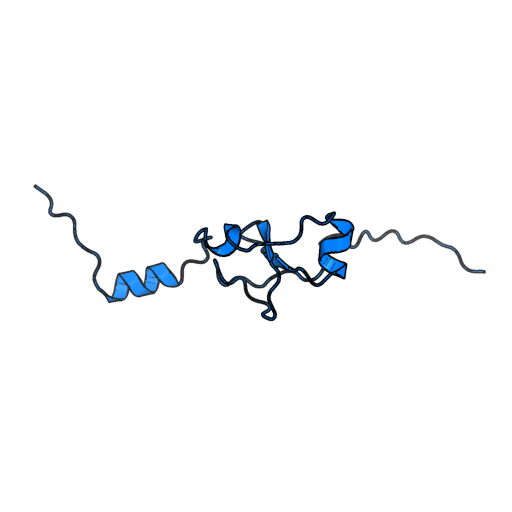 A 1 79 ? 27.569 -19.447 -14.024 1.00 59.06 79 GLU A C 1
ATOM 625 O O . GLU A 1 79 ? 26.768 -18.951 -14.814 1.00 59.06 79 GLU A O 1
ATOM 630 N N . GLU A 1 80 ? 28.876 -19.154 -13.990 1.00 56.5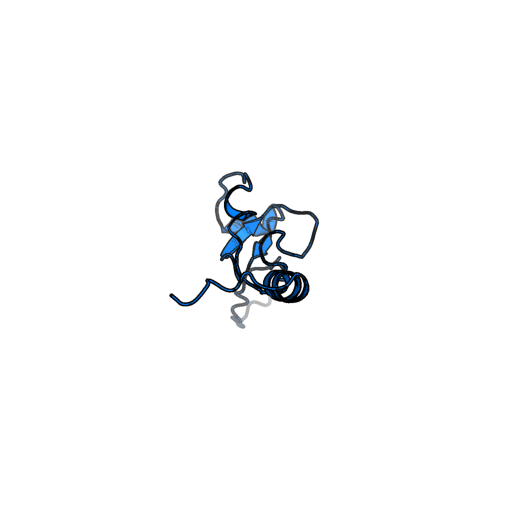9 80 GLU A N 1
ATOM 631 C CA . GLU A 1 80 ? 29.834 -18.998 -15.101 1.00 56.59 80 GLU A CA 1
ATOM 632 C C . GLU A 1 80 ? 29.487 -18.111 -16.319 1.00 56.59 80 GLU A C 1
ATOM 634 O O . GLU A 1 80 ? 28.757 -18.520 -17.218 1.00 56.59 80 GLU A O 1
ATOM 639 N N . LEU A 1 81 ? 30.171 -16.962 -16.437 1.00 63.34 81 LEU A N 1
ATOM 640 C CA . LEU A 1 81 ? 30.902 -16.610 -17.668 1.00 63.34 81 LEU A CA 1
ATOM 641 C C . LEU A 1 81 ? 31.964 -15.539 -17.362 1.00 63.34 81 LEU A C 1
ATOM 643 O O . LEU A 1 81 ? 31.657 -14.356 -17.210 1.00 63.34 81 LEU A O 1
ATOM 647 N N . SER A 1 82 ? 33.210 -15.985 -17.243 1.00 55.66 82 SER A N 1
ATOM 648 C CA . SER A 1 82 ? 34.415 -15.166 -17.358 1.00 55.66 82 SER A CA 1
ATOM 649 C C . SER A 1 82 ? 34.883 -15.167 -18.813 1.00 55.66 82 SER A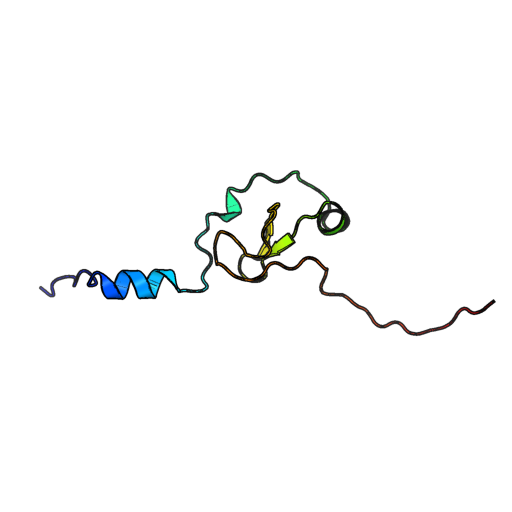 C 1
ATOM 651 O O . SER A 1 82 ? 35.090 -16.247 -19.367 1.00 55.66 82 SER A O 1
ATOM 653 N N . ASP A 1 83 ? 35.088 -13.981 -19.378 1.00 43.84 83 ASP A N 1
ATOM 654 C CA . ASP A 1 83 ? 36.055 -13.732 -20.456 1.00 43.84 83 ASP A CA 1
ATOM 655 C C . ASP A 1 83 ? 37.233 -12.954 -19.853 1.00 43.84 83 ASP A C 1
ATOM 657 O O . ASP A 1 83 ? 36.965 -12.024 -19.049 1.00 43.84 83 ASP A O 1
#

Sequence (83 aa):
MEARKIPDREEAILLDMTFCCKGICENLELTPVPTSLRYRLGHKRCTMCSIFVETEKLSCPCCGVRLRTKSRNKKHSEEELSD

Organism: NCBI:txid718286

Solvent-accessible surface area (backbone atoms only — not comparable to full-atom values): 5603 Å² total; per-residue (Å²): 133,84,76,83,80,76,76,54,80,68,57,58,54,60,59,69,72,48,82,44,71,69,63,63,57,75,76,58,90,68,82,93,66,58,77,85,50,36,49,76,74,59,31,24,33,31,76,84,72,67,42,71,44,84,58,95,62,60,48,34,91,42,36,62,47,67,38,39,69,66,80,91,77,77,74,87,75,88,80,89,87,87,131

Mean predicted aligned error: 11.64 Å